Protein AF-A0A0K9Q1Q6-F1 (afdb_monomer)

Secondary structure (DSSP, 8-state):
-EEEEE-TT--EEEEE---TTTTGGGS-GGGGGGHHHHHHHHHHHHHT-HHHHHHHHHH-SEEEEEESSGGGHHHHHHSSEEEEE--SSTTTSHHHHHH-SEEESSTTHHHIIIIIIIHHHHHHHHHHHHHHHT-

Structure (mmCIF, N/CA/C/O backbone):
data_AF-A0A0K9Q1Q6-F1
#
_entry.id   AF-A0A0K9Q1Q6-F1
#
loop_
_atom_site.group_PDB
_atom_site.id
_atom_site.type_symbol
_atom_site.label_atom_id
_atom_site.label_alt_id
_atom_site.label_comp_id
_atom_site.label_asym_id
_atom_site.label_entity_id
_atom_site.label_seq_id
_atom_site.pdbx_PDB_ins_code
_atom_site.Cartn_x
_atom_site.Cartn_y
_atom_site.Cartn_z
_atom_site.occupancy
_atom_site.B_iso_or_equiv
_atom_site.auth_seq_id
_atom_site.auth_comp_id
_atom_site.auth_asym_id
_atom_site.auth_atom_id
_atom_site.pdbx_PDB_model_num
ATOM 1 N N . MET A 1 1 ? 1.635 -0.898 -9.515 1.00 64.88 1 MET A N 1
ATOM 2 C CA . MET A 1 1 ? 1.879 -0.556 -8.103 1.00 64.88 1 MET A CA 1
ATOM 3 C C . MET A 1 1 ? 0.920 0.550 -7.694 1.00 64.88 1 MET A C 1
ATOM 5 O O . MET A 1 1 ? 0.742 1.491 -8.460 1.00 64.88 1 MET A O 1
ATOM 9 N N . SER A 1 2 ? 0.262 0.451 -6.541 1.00 70.94 2 SER A N 1
ATOM 10 C CA . SER A 1 2 ? -0.749 1.444 -6.154 1.00 70.94 2 SER A CA 1
ATOM 11 C C . SER A 1 2 ? -0.692 1.791 -4.670 1.00 70.94 2 SER A C 1
ATOM 13 O O . SER A 1 2 ? -0.419 0.924 -3.843 1.00 70.94 2 SER A O 1
ATOM 15 N N . VAL A 1 3 ? -0.987 3.051 -4.349 1.00 73.25 3 VAL A N 1
ATOM 16 C CA . VAL A 1 3 ? -1.140 3.581 -2.993 1.00 73.25 3 VAL A CA 1
ATOM 17 C C . VAL A 1 3 ? -2.603 3.949 -2.772 1.00 73.25 3 VAL A C 1
ATOM 19 O O . VAL A 1 3 ? -3.186 4.694 -3.553 1.00 73.25 3 VAL A O 1
ATOM 22 N N . ILE A 1 4 ? -3.207 3.430 -1.712 1.00 80.12 4 ILE A N 1
ATOM 23 C CA . ILE A 1 4 ? -4.566 3.756 -1.290 1.00 80.12 4 ILE A CA 1
ATOM 24 C C . ILE A 1 4 ? -4.483 4.681 -0.082 1.00 80.12 4 ILE A C 1
ATOM 26 O O . ILE A 1 4 ? -3.772 4.398 0.875 1.00 80.12 4 ILE A O 1
ATOM 30 N N . ILE A 1 5 ? -5.231 5.774 -0.111 1.00 80.81 5 ILE A N 1
ATOM 31 C CA . ILE A 1 5 ? -5.332 6.741 0.977 1.00 80.81 5 ILE A CA 1
ATOM 32 C C . ILE A 1 5 ? -6.771 6.777 1.451 1.00 80.81 5 ILE A C 1
ATOM 34 O O . ILE A 1 5 ? -7.685 6.789 0.628 1.00 80.81 5 ILE A O 1
ATOM 38 N N . LYS A 1 6 ? -6.979 6.844 2.764 1.00 76.88 6 LYS A N 1
ATOM 39 C CA . LYS A 1 6 ? -8.289 7.168 3.330 1.00 76.88 6 LYS A CA 1
ATOM 40 C C . LYS A 1 6 ? -8.260 8.538 3.983 1.00 76.88 6 LYS A C 1
ATOM 42 O O . LYS A 1 6 ? -7.398 8.810 4.815 1.00 76.88 6 LYS A O 1
ATOM 47 N N . ASP A 1 7 ? -9.216 9.379 3.616 1.00 72.19 7 ASP A N 1
ATOM 48 C CA . ASP A 1 7 ? -9.335 10.723 4.143 1.00 72.19 7 ASP A CA 1
ATOM 49 C C . ASP A 1 7 ? -10.103 10.808 5.481 1.00 72.19 7 ASP A C 1
ATOM 51 O O . ASP A 1 7 ? -10.587 9.802 6.004 1.00 72.19 7 ASP A O 1
ATOM 55 N N . ASP A 1 8 ? -10.157 12.000 6.080 1.00 72.88 8 ASP A N 1
ATOM 56 C CA . ASP A 1 8 ? -10.797 12.261 7.381 1.00 72.88 8 ASP A CA 1
ATOM 57 C C . ASP A 1 8 ? -12.330 12.255 7.290 1.00 72.88 8 ASP A C 1
ATOM 59 O O . ASP A 1 8 ? -13.008 12.026 8.290 1.00 72.88 8 ASP A O 1
ATOM 63 N N . VAL A 1 9 ? -12.871 12.426 6.083 1.00 76.38 9 VAL A N 1
ATOM 64 C CA . VAL A 1 9 ? -14.295 12.293 5.751 1.00 76.38 9 VAL A CA 1
ATOM 65 C C . VAL A 1 9 ? -14.631 10.853 5.315 1.00 76.38 9 VAL A C 1
ATOM 67 O O . VAL A 1 9 ? -15.790 10.495 5.110 1.00 76.38 9 VAL A O 1
ATOM 70 N N . GLY A 1 10 ? -13.627 9.977 5.228 1.00 69.69 10 GLY A N 1
ATOM 71 C CA . GLY A 1 10 ? -13.749 8.573 4.858 1.00 69.69 10 GLY A CA 1
ATOM 72 C C . GLY A 1 10 ? -13.661 8.281 3.358 1.00 69.69 10 GLY A C 1
ATOM 73 O O . GLY A 1 10 ? -13.860 7.126 2.976 1.00 69.69 10 GLY A O 1
ATOM 74 N N . GLN A 1 11 ? -13.343 9.268 2.519 1.00 73.00 11 GLN A N 1
ATOM 75 C CA . GLN A 1 11 ? -13.105 9.086 1.091 1.00 73.00 11 GLN A CA 1
ATOM 76 C C . GLN A 1 11 ? -11.842 8.255 0.860 1.00 73.00 11 GLN A C 1
ATOM 78 O O . GLN A 1 11 ? -10.805 8.480 1.480 1.00 73.00 11 GLN A O 1
ATOM 83 N N . ILE A 1 12 ? -11.927 7.293 -0.057 1.00 75.88 12 ILE A N 1
ATOM 84 C CA . ILE A 1 12 ? -10.797 6.451 -0.447 1.00 75.88 12 ILE A CA 1
ATOM 85 C C . ILE A 1 12 ? -10.248 6.969 -1.779 1.00 75.88 12 ILE A C 1
ATOM 87 O O . ILE A 1 12 ? -10.982 7.027 -2.765 1.00 75.88 12 ILE A O 1
ATOM 91 N N . LEU A 1 13 ? -8.968 7.337 -1.811 1.00 75.25 13 LEU A N 1
ATOM 92 C CA . LEU A 1 13 ? -8.243 7.721 -3.019 1.00 75.25 13 LEU A CA 1
ATOM 93 C C . LEU A 1 13 ? -7.251 6.620 -3.390 1.00 75.25 13 LEU A C 1
ATOM 95 O O . LEU A 1 13 ? -6.503 6.146 -2.544 1.00 75.25 13 LEU A O 1
ATOM 99 N N . LEU A 1 14 ? -7.224 6.238 -4.664 1.00 73.31 14 LEU A N 1
ATOM 100 C CA . LEU A 1 14 ? -6.281 5.267 -5.213 1.00 73.31 14 LEU A CA 1
ATOM 101 C C . LEU A 1 14 ? -5.314 5.987 -6.157 1.00 73.31 14 LEU A C 1
ATOM 103 O O . LEU A 1 14 ? -5.703 6.437 -7.232 1.00 73.31 14 LEU A O 1
ATOM 107 N N . PHE A 1 15 ? -4.049 6.057 -5.768 1.00 71.75 15 PHE A N 1
ATOM 108 C CA . PHE A 1 15 ? -2.945 6.506 -6.602 1.00 71.75 15 PHE A CA 1
ATOM 109 C C . PHE A 1 15 ? -2.300 5.287 -7.248 1.00 71.75 15 PHE A C 1
ATOM 111 O O . PHE A 1 15 ? -1.577 4.536 -6.603 1.00 71.75 15 PHE A O 1
ATOM 118 N N . CYS A 1 16 ? -2.563 5.061 -8.530 1.00 64.56 16 CYS A N 1
ATOM 119 C CA . CYS A 1 16 ? -1.870 4.025 -9.287 1.00 64.56 16 CYS A CA 1
ATOM 120 C C . CYS A 1 16 ? -0.581 4.604 -9.874 1.00 64.56 16 CYS A C 1
ATOM 122 O O . CYS A 1 16 ? -0.637 5.480 -10.733 1.00 64.56 16 CYS A O 1
ATOM 124 N N . LYS A 1 17 ? 0.570 4.082 -9.448 1.00 70.31 17 LYS A N 1
ATOM 125 C CA . LYS A 1 17 ? 1.831 4.241 -10.169 1.00 70.31 17 LYS A CA 1
ATOM 126 C C . LYS A 1 17 ? 1.861 3.204 -11.293 1.00 70.31 17 LYS A C 1
ATOM 128 O O . LYS A 1 17 ? 1.839 1.989 -11.059 1.00 70.31 17 LYS A O 1
ATOM 133 N N . GLY A 1 18 ? 1.852 3.690 -12.527 1.00 60.97 18 GLY A N 1
ATOM 134 C CA . GLY A 1 18 ? 1.901 2.864 -13.723 1.00 60.97 18 GLY A CA 1
ATOM 135 C C . GLY A 1 18 ? 2.421 3.650 -14.921 1.00 60.97 18 GLY A C 1
ATOM 136 O O . GLY A 1 18 ? 2.219 4.856 -15.006 1.00 60.97 18 GLY A O 1
ATOM 137 N N . ALA A 1 19 ? 3.038 2.919 -15.853 1.00 56.97 19 ALA A N 1
ATOM 138 C CA . ALA A 1 19 ? 3.601 3.386 -17.124 1.00 56.97 19 ALA A CA 1
ATOM 139 C C . ALA A 1 19 ? 4.975 4.082 -17.093 1.00 56.97 19 ALA A C 1
ATOM 141 O O . ALA A 1 19 ? 5.397 4.544 -18.149 1.00 56.97 19 ALA A O 1
ATOM 142 N N . ASP A 1 20 ? 5.710 4.082 -15.976 1.00 67.25 20 ASP A N 1
ATOM 143 C CA . ASP A 1 20 ? 7.032 4.739 -15.893 1.00 67.25 20 ASP A CA 1
ATOM 144 C C . ASP A 1 20 ? 8.002 4.286 -16.992 1.00 67.25 20 ASP A C 1
ATOM 146 O O . ASP A 1 20 ? 8.744 5.094 -17.533 1.00 67.25 20 ASP A O 1
ATOM 150 N N . SER A 1 21 ? 7.955 3.005 -17.366 1.00 63.72 21 SER A N 1
ATOM 151 C CA . SER A 1 21 ? 8.755 2.437 -18.454 1.00 63.72 21 SER A CA 1
ATOM 152 C C . SER A 1 21 ? 8.051 2.468 -19.815 1.00 63.72 21 SER A C 1
ATOM 154 O O . SER A 1 21 ? 8.698 2.655 -20.839 1.00 63.72 21 SER A O 1
ATOM 156 N N . ILE A 1 22 ? 6.719 2.349 -19.853 1.00 68.19 22 ILE A N 1
ATOM 157 C CA . ILE A 1 22 ? 5.935 2.328 -21.107 1.00 68.19 22 ILE A CA 1
ATOM 158 C C . ILE A 1 22 ? 5.800 3.743 -21.711 1.00 68.19 22 ILE A C 1
ATOM 160 O O . ILE A 1 22 ? 5.473 3.905 -22.889 1.00 68.19 22 ILE A O 1
ATOM 164 N N . ILE A 1 23 ? 6.010 4.803 -20.924 1.00 72.88 23 ILE A N 1
ATOM 165 C CA . ILE A 1 23 ? 6.013 6.182 -21.431 1.00 72.88 23 ILE A CA 1
ATOM 166 C C . ILE A 1 23 ? 7.243 6.455 -22.303 1.00 72.88 23 ILE A C 1
ATOM 168 O O . ILE A 1 23 ? 7.156 7.262 -23.226 1.00 72.88 23 ILE A O 1
ATOM 172 N N . PHE A 1 24 ? 8.351 5.743 -22.073 1.00 72.19 24 PHE A N 1
ATOM 173 C CA . PHE A 1 24 ? 9.590 5.903 -22.832 1.00 72.19 24 PHE A CA 1
ATOM 174 C C . PHE A 1 24 ? 9.427 5.557 -24.310 1.00 72.19 24 PHE A C 1
ATOM 176 O O . PHE A 1 24 ? 9.923 6.288 -25.166 1.00 72.19 24 PHE A O 1
ATOM 183 N N . ASP A 1 25 ? 8.639 4.526 -24.611 1.00 72.75 25 ASP A N 1
ATOM 184 C CA . ASP A 1 25 ? 8.323 4.116 -25.983 1.00 72.75 25 ASP A CA 1
ATOM 185 C C . ASP A 1 25 ? 7.428 5.125 -26.721 1.00 72.75 25 ASP A C 1
ATOM 187 O O . ASP A 1 25 ? 7.243 5.032 -27.933 1.00 72.75 25 ASP A O 1
ATOM 191 N N . ARG A 1 26 ? 6.861 6.101 -26.001 1.00 74.94 26 ARG A N 1
ATOM 192 C CA . ARG A 1 26 ? 6.012 7.165 -26.554 1.00 74.94 26 ARG A CA 1
ATOM 193 C C . ARG A 1 26 ? 6.728 8.513 -26.664 1.00 74.94 26 ARG A C 1
ATOM 195 O O . ARG A 1 26 ? 6.115 9.480 -27.114 1.00 74.94 26 ARG A O 1
ATOM 202 N N . LEU A 1 27 ? 7.995 8.602 -26.254 1.00 75.38 27 LEU A N 1
ATOM 203 C CA . LEU A 1 27 ? 8.783 9.826 -26.382 1.00 75.38 27 LEU A CA 1
ATOM 204 C C . LEU A 1 27 ? 9.204 10.042 -27.842 1.00 75.38 27 LEU A C 1
ATOM 206 O O . LEU A 1 27 ? 9.600 9.105 -28.531 1.00 75.38 27 LEU A O 1
ATOM 210 N N . ALA A 1 28 ? 9.161 11.296 -28.302 1.00 77.00 28 ALA A N 1
ATOM 211 C CA . ALA A 1 28 ? 9.708 11.681 -29.604 1.00 77.00 28 ALA A CA 1
ATOM 212 C C . ALA A 1 28 ? 11.215 11.355 -29.688 1.00 77.00 28 ALA A C 1
ATOM 214 O O . ALA A 1 28 ? 11.906 11.359 -28.668 1.00 77.00 28 ALA A O 1
ATOM 215 N N . ASP A 1 29 ? 11.753 11.121 -30.889 1.00 73.62 29 ASP A N 1
ATOM 216 C CA . ASP A 1 29 ? 13.144 10.663 -31.089 1.00 73.62 29 ASP A CA 1
ATOM 217 C C . ASP A 1 29 ? 14.204 11.604 -30.488 1.00 73.62 29 ASP A C 1
ATOM 219 O O . ASP A 1 29 ? 15.228 11.180 -29.957 1.00 73.62 29 ASP A O 1
ATOM 223 N N . ASN A 1 30 ? 13.915 12.899 -30.493 1.00 71.56 30 ASN A N 1
ATOM 224 C CA . ASN A 1 30 ? 14.692 13.982 -29.898 1.00 71.56 30 ASN A CA 1
ATOM 225 C C . ASN A 1 30 ? 14.470 14.149 -28.376 1.00 71.56 30 ASN A C 1
ATOM 227 O O . ASN A 1 30 ? 15.220 14.872 -27.720 1.00 71.56 30 ASN A O 1
ATOM 231 N N . GLY A 1 31 ? 13.496 13.447 -27.790 1.00 63.81 31 GLY A N 1
ATOM 232 C CA . GLY A 1 31 ? 13.214 13.395 -26.351 1.00 63.81 31 GLY A CA 1
ATOM 233 C C . GLY A 1 31 ? 14.100 12.421 -25.563 1.00 63.81 31 GLY A C 1
ATOM 234 O O . GLY A 1 31 ? 14.056 12.414 -24.335 1.00 63.81 31 GLY A O 1
ATOM 235 N N . LYS A 1 32 ? 14.945 11.627 -26.237 1.00 68.44 32 LYS A N 1
ATOM 236 C CA . LYS A 1 32 ? 15.772 10.587 -25.595 1.00 68.44 32 LYS A CA 1
ATOM 237 C C . LYS A 1 32 ? 17.048 11.099 -24.917 1.00 68.44 32 LYS A C 1
ATOM 239 O O . LYS A 1 32 ? 17.723 10.330 -24.244 1.00 68.44 32 LYS A O 1
ATOM 244 N N . LYS A 1 33 ? 17.364 12.395 -25.033 1.00 79.50 33 LYS A N 1
ATOM 245 C CA . LYS A 1 33 ? 18.578 13.008 -24.456 1.00 79.50 33 LYS A CA 1
ATOM 246 C C . LYS A 1 33 ? 18.725 12.784 -22.943 1.00 79.50 33 LYS A C 1
ATOM 248 O O . LYS A 1 33 ? 19.845 12.680 -22.461 1.00 79.50 33 LYS A O 1
ATOM 253 N N . TYR A 1 34 ? 17.614 12.729 -22.210 1.00 78.19 34 TYR A N 1
ATOM 254 C CA . TYR A 1 34 ? 17.597 12.573 -20.749 1.00 78.19 34 TYR A CA 1
ATOM 255 C C . TYR A 1 34 ? 17.094 11.198 -20.299 1.00 78.19 34 TYR A C 1
ATOM 257 O O . TYR A 1 34 ? 16.939 10.968 -19.106 1.00 78.19 34 TYR A O 1
ATOM 265 N N . LEU A 1 35 ? 16.839 10.287 -21.243 1.00 80.00 35 LEU A N 1
ATOM 266 C CA . LEU A 1 35 ? 16.143 9.030 -20.985 1.00 80.00 35 LEU A CA 1
ATOM 267 C C . LEU A 1 35 ? 16.833 8.190 -19.909 1.00 80.00 35 LEU A C 1
ATOM 269 O O . LEU A 1 35 ? 16.179 7.700 -18.996 1.00 80.00 35 LEU A O 1
ATOM 273 N N . GLU A 1 36 ? 18.151 8.049 -20.014 1.00 80.00 36 GLU A N 1
ATOM 274 C CA . GLU A 1 36 ? 18.954 7.225 -19.111 1.00 80.00 36 GLU A CA 1
ATOM 275 C C . GLU A 1 36 ? 18.947 7.787 -17.679 1.00 80.00 36 GLU A C 1
ATOM 277 O O . GLU A 1 36 ? 18.646 7.066 -16.728 1.00 80.00 36 GLU A O 1
ATOM 282 N N . GLU A 1 37 ? 19.155 9.099 -17.537 1.00 82.56 37 GLU A N 1
ATOM 283 C CA . GLU A 1 37 ? 19.119 9.794 -16.245 1.00 82.56 37 GLU A CA 1
ATOM 284 C C . GLU A 1 37 ? 17.718 9.740 -15.614 1.00 82.56 37 GLU A C 1
ATOM 286 O O . GLU A 1 37 ? 17.568 9.394 -14.444 1.00 82.56 37 GLU A O 1
ATOM 291 N N . THR A 1 38 ? 16.667 10.013 -16.396 1.00 80.06 38 THR A N 1
ATOM 292 C CA . THR A 1 38 ? 15.277 9.954 -15.919 1.00 80.06 38 THR A CA 1
ATOM 293 C C . THR A 1 38 ? 14.870 8.532 -15.534 1.00 80.06 38 THR A C 1
ATOM 295 O O . THR A 1 38 ? 14.165 8.351 -14.545 1.00 80.06 38 THR A O 1
ATOM 298 N N . THR A 1 39 ? 15.344 7.512 -16.255 1.00 79.69 39 THR A N 1
ATOM 299 C CA . THR A 1 39 ? 15.102 6.102 -15.905 1.00 79.69 39 THR A CA 1
ATOM 300 C C . THR A 1 39 ? 15.745 5.754 -14.570 1.00 79.69 39 THR A C 1
ATOM 302 O O . THR A 1 39 ? 15.104 5.147 -13.714 1.00 79.69 39 THR A O 1
ATOM 305 N N . LYS A 1 40 ? 16.996 6.177 -14.364 1.00 81.00 40 LYS A N 1
ATOM 306 C CA . LYS A 1 40 ? 17.707 5.958 -13.104 1.00 81.00 40 LYS A CA 1
ATOM 307 C C . LYS A 1 40 ? 16.972 6.606 -11.931 1.00 81.00 40 LYS A C 1
ATOM 309 O O . LYS A 1 40 ? 16.737 5.938 -10.929 1.00 81.00 40 LYS A O 1
ATOM 314 N N . GLN A 1 41 ? 16.545 7.858 -12.088 1.00 79.44 41 GLN A N 1
ATOM 315 C CA . GLN A 1 41 ? 15.752 8.557 -11.078 1.00 79.44 41 GLN A CA 1
ATOM 316 C C . GLN A 1 41 ? 14.429 7.827 -10.811 1.00 79.44 41 GLN A C 1
ATOM 318 O O . GLN A 1 41 ? 14.127 7.519 -9.666 1.00 79.44 41 GLN A O 1
ATOM 323 N N . LEU A 1 42 ? 13.650 7.479 -11.839 1.00 74.75 42 LEU A N 1
ATOM 324 C CA . LEU A 1 42 ? 12.365 6.789 -11.659 1.00 74.75 42 LEU A CA 1
ATOM 325 C C . LEU A 1 42 ? 12.497 5.447 -10.922 1.00 74.75 42 LEU A C 1
ATOM 327 O O . LEU A 1 42 ? 11.634 5.121 -10.099 1.00 74.75 42 LEU A O 1
ATOM 331 N N . ASN A 1 43 ? 13.580 4.707 -11.177 1.00 74.88 43 ASN A N 1
ATOM 332 C CA . ASN A 1 43 ? 13.902 3.478 -10.454 1.00 74.88 43 ASN A CA 1
ATOM 333 C C . ASN A 1 43 ? 14.246 3.765 -8.988 1.00 74.88 43 ASN A C 1
ATOM 335 O O . ASN A 1 43 ? 13.644 3.167 -8.100 1.00 74.88 43 ASN A O 1
ATOM 339 N N . 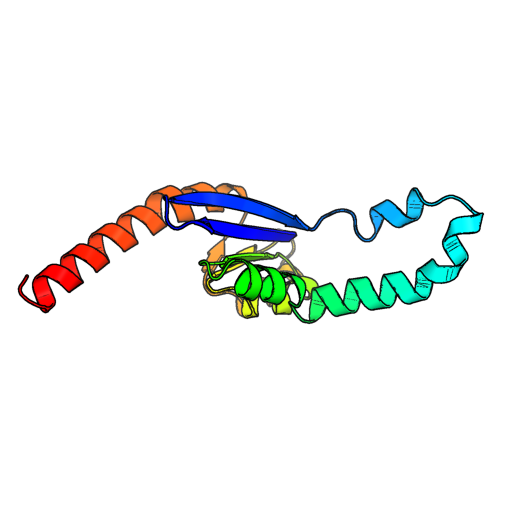GLU A 1 44 ? 15.118 4.740 -8.721 1.00 76.62 44 GLU A N 1
ATOM 340 C CA . GLU A 1 44 ? 15.493 5.142 -7.360 1.00 76.62 44 GLU A CA 1
ATOM 341 C C . GLU A 1 44 ? 14.276 5.620 -6.546 1.00 76.62 44 GLU A C 1
ATOM 343 O O . GLU A 1 44 ? 14.087 5.223 -5.395 1.00 76.62 44 GLU A O 1
ATOM 348 N N . PHE A 1 45 ? 13.376 6.392 -7.164 1.00 74.38 45 PHE A N 1
ATOM 349 C CA . PHE A 1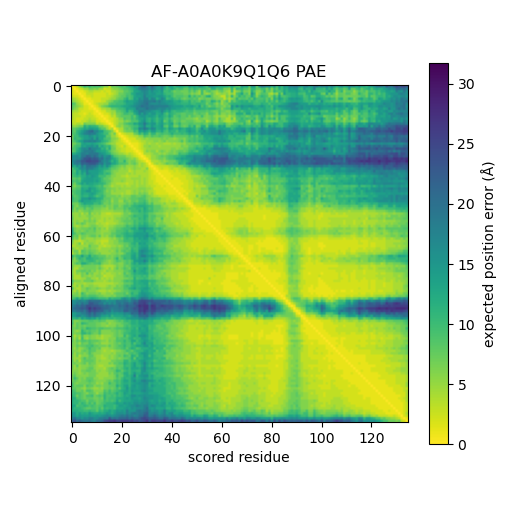 45 ? 12.106 6.821 -6.566 1.00 74.38 45 PHE A CA 1
ATOM 350 C C . PHE A 1 45 ? 11.152 5.650 -6.266 1.00 74.38 45 PHE A C 1
ATOM 352 O O . PHE A 1 45 ? 10.326 5.754 -5.357 1.00 74.38 45 PHE A O 1
ATOM 359 N N . GLY A 1 46 ? 11.208 4.567 -7.049 1.00 70.12 46 GLY A N 1
ATOM 360 C CA . GLY A 1 46 ? 10.424 3.352 -6.818 1.00 70.12 46 GLY A CA 1
ATOM 361 C C . GLY A 1 46 ? 10.981 2.499 -5.684 1.00 70.12 46 GLY A C 1
ATOM 362 O O . GLY A 1 46 ? 10.238 2.149 -4.771 1.00 70.12 46 GLY A O 1
ATOM 363 N N . GLU A 1 47 ? 12.286 2.232 -5.711 1.00 71.44 47 GLU A N 1
ATOM 364 C CA . GLU A 1 47 ? 12.964 1.365 -4.741 1.00 71.44 47 GLU A CA 1
ATOM 365 C C . GLU A 1 47 ? 12.997 1.959 -3.331 1.00 71.44 47 GLU A C 1
ATOM 367 O O . GLU A 1 47 ? 12.876 1.226 -2.354 1.00 71.44 47 GLU A O 1
ATOM 372 N N . THR A 1 48 ? 13.124 3.282 -3.202 1.00 81.00 48 THR A N 1
ATOM 373 C CA . THR A 1 48 ? 13.226 3.953 -1.892 1.00 81.00 48 THR A CA 1
ATOM 374 C C . THR A 1 48 ? 11.879 4.258 -1.238 1.00 81.00 48 THR A C 1
ATOM 376 O O . THR A 1 48 ? 11.845 4.789 -0.133 1.00 81.00 48 THR A O 1
ATOM 379 N N . GLY A 1 49 ? 10.755 3.978 -1.904 1.00 82.75 49 GLY A N 1
ATOM 380 C CA . GLY A 1 49 ? 9.434 4.312 -1.366 1.00 82.75 49 GLY A CA 1
ATOM 381 C C . GLY A 1 49 ? 9.103 5.809 -1.365 1.00 82.75 49 GLY A C 1
ATOM 382 O O . GLY A 1 49 ? 8.083 6.213 -0.805 1.00 82.75 49 GLY A O 1
ATOM 383 N N . LEU A 1 50 ? 9.918 6.647 -2.017 1.00 84.88 50 LEU A N 1
ATOM 384 C CA . LEU A 1 50 ? 9.842 8.107 -1.912 1.00 84.88 50 LEU A CA 1
ATOM 385 C C . LEU A 1 50 ? 8.479 8.675 -2.334 1.00 84.88 50 LEU A C 1
ATOM 387 O O . LEU A 1 50 ? 8.000 9.644 -1.752 1.0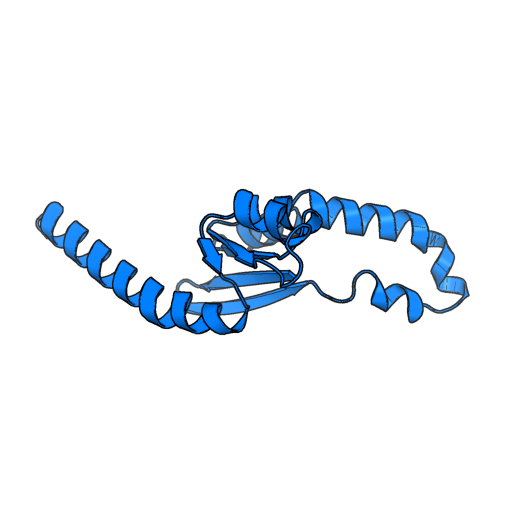0 84.88 50 LEU A O 1
ATOM 391 N N . VAL A 1 51 ? 7.818 8.046 -3.312 1.00 82.94 51 VAL A N 1
ATOM 392 C CA . VAL A 1 51 ? 6.452 8.411 -3.724 1.00 82.94 51 VAL A CA 1
ATOM 393 C C . VAL A 1 51 ? 5.463 8.217 -2.575 1.00 82.94 51 VAL A C 1
ATOM 395 O O . VAL A 1 51 ? 4.699 9.131 -2.270 1.00 82.94 51 VAL A O 1
ATOM 398 N N . THR A 1 52 ? 5.494 7.056 -1.914 1.00 87.75 52 THR A N 1
ATOM 399 C CA . THR A 1 52 ? 4.648 6.776 -0.747 1.00 87.75 52 THR A CA 1
ATOM 400 C C . THR A 1 52 ? 4.925 7.780 0.361 1.00 87.75 52 THR A C 1
ATOM 402 O O . THR A 1 52 ? 3.983 8.350 0.907 1.00 87.75 52 THR A O 1
ATOM 405 N N . ARG A 1 53 ? 6.203 8.070 0.631 1.00 88.62 53 ARG A N 1
ATOM 406 C CA . ARG A 1 53 ? 6.606 9.049 1.641 1.00 88.62 53 ARG A CA 1
ATOM 407 C C . ARG A 1 53 ? 6.053 10.441 1.358 1.00 88.62 53 ARG A C 1
ATOM 409 O O . ARG A 1 53 ? 5.430 11.039 2.228 1.00 88.62 53 ARG A O 1
ATOM 416 N N . LEU A 1 54 ? 6.226 10.946 0.138 1.00 88.12 54 LEU A N 1
ATOM 417 C CA . LEU A 1 54 ? 5.726 12.266 -0.259 1.00 88.12 54 LEU A CA 1
ATOM 418 C C . LEU A 1 54 ? 4.200 12.344 -0.170 1.00 88.12 54 LEU A C 1
ATOM 420 O O . LEU A 1 54 ? 3.651 13.345 0.288 1.00 88.12 54 LEU A O 1
ATOM 424 N N . VAL A 1 55 ? 3.506 11.281 -0.574 1.00 86.44 55 VAL A N 1
ATOM 425 C CA . VAL A 1 55 ? 2.050 11.180 -0.451 1.00 86.44 55 VAL A CA 1
ATOM 426 C C . VAL A 1 55 ? 1.628 11.177 1.020 1.00 86.44 55 VAL A C 1
ATOM 428 O O . VAL A 1 55 ? 0.702 11.894 1.403 1.00 86.44 55 VAL A O 1
ATOM 431 N N . LYS A 1 56 ? 2.320 10.416 1.864 1.00 86.94 56 LYS A N 1
ATOM 432 C CA . LYS A 1 56 ? 2.067 10.320 3.301 1.00 86.94 56 LYS A CA 1
ATOM 433 C C . LYS A 1 56 ? 2.302 11.651 4.010 1.00 86.94 56 LYS A C 1
ATOM 435 O O . LYS A 1 56 ? 1.415 12.135 4.708 1.00 86.94 56 LYS A O 1
ATOM 440 N N . GLU A 1 57 ? 3.451 12.283 3.787 1.00 88.62 57 GLU A N 1
ATOM 441 C CA . GLU A 1 57 ? 3.811 13.576 4.378 1.00 88.62 57 GLU A CA 1
ATOM 442 C C . GLU A 1 57 ? 2.918 14.714 3.857 1.00 88.62 57 GLU A C 1
ATOM 444 O O . GLU A 1 57 ? 2.491 15.573 4.632 1.00 88.62 57 GLU A O 1
ATOM 449 N N . GLY A 1 58 ? 2.592 14.702 2.560 1.00 87.44 58 GLY A N 1
ATOM 450 C CA . GLY A 1 58 ? 1.776 15.729 1.916 1.00 87.44 58 GLY A CA 1
ATOM 451 C C . GLY A 1 58 ? 0.298 15.658 2.291 1.00 87.44 58 GLY A C 1
ATOM 452 O O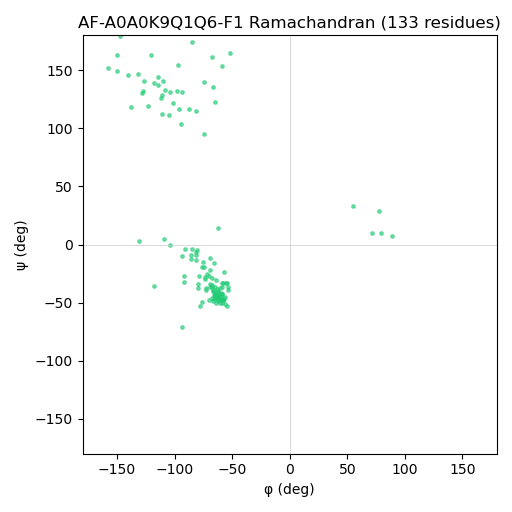 . GLY A 1 58 ? -0.344 16.693 2.465 1.00 87.44 58 GLY A O 1
ATOM 453 N N . THR A 1 59 ? -0.252 14.451 2.448 1.00 85.12 59 THR A N 1
ATOM 454 C CA . THR A 1 59 ? -1.667 14.269 2.810 1.00 85.12 59 THR A CA 1
ATOM 455 C C . THR A 1 59 ? -1.889 14.178 4.319 1.00 85.12 59 THR A C 1
ATOM 457 O O . THR A 1 59 ? -2.960 14.557 4.792 1.00 85.12 59 THR A O 1
ATOM 460 N N . LYS A 1 60 ? -0.888 13.716 5.084 1.00 86.00 60 LYS A N 1
ATOM 461 C CA . LYS A 1 60 ? -0.970 13.390 6.521 1.00 86.00 60 LYS A CA 1
ATOM 462 C C . LYS A 1 60 ? -2.081 12.391 6.850 1.00 86.00 60 LYS A C 1
ATOM 464 O O . LYS A 1 60 ? -2.720 12.482 7.899 1.00 86.00 60 LYS A O 1
ATOM 469 N N . LYS A 1 61 ? -2.348 11.468 5.929 1.00 85.50 61 LYS A N 1
ATOM 470 C CA . LYS A 1 61 ? -3.452 10.507 6.023 1.00 85.50 61 LYS A CA 1
ATOM 471 C C . LYS A 1 61 ? -2.927 9.086 6.002 1.00 85.50 61 LYS A C 1
ATOM 473 O O . LYS A 1 61 ? -1.791 8.857 5.604 1.00 85.50 61 LYS A O 1
ATOM 478 N N . THR A 1 62 ? -3.766 8.141 6.420 1.00 87.44 62 THR A N 1
ATOM 479 C CA . THR A 1 62 ? -3.398 6.726 6.399 1.00 87.44 62 THR A CA 1
ATOM 480 C C . THR A 1 62 ? -3.197 6.271 4.962 1.00 87.44 62 THR A C 1
ATOM 482 O O . THR A 1 62 ? -4.105 6.376 4.133 1.00 87.44 62 THR A O 1
ATOM 485 N N . THR A 1 63 ? -2.006 5.753 4.702 1.00 90.69 63 THR A N 1
ATOM 486 C CA . THR A 1 63 ? -1.548 5.254 3.412 1.00 90.69 63 THR A CA 1
ATOM 487 C C . THR A 1 63 ? -1.417 3.740 3.439 1.00 90.69 63 THR A C 1
ATOM 489 O O . THR A 1 63 ? -0.963 3.151 4.415 1.00 90.69 63 THR A O 1
ATOM 492 N N . LEU A 1 64 ? -1.803 3.100 2.346 1.00 91.75 64 LEU A N 1
ATOM 493 C CA . LEU A 1 64 ? -1.654 1.671 2.136 1.00 91.75 64 LEU A CA 1
ATOM 494 C C . LEU A 1 64 ? -0.961 1.444 0.800 1.00 91.75 64 LEU A C 1
ATOM 496 O O . LEU A 1 64 ? -1.403 2.000 -0.200 1.00 91.75 64 LEU A O 1
ATOM 500 N N . ALA A 1 65 ? 0.086 0.627 0.756 1.00 91.38 65 ALA A N 1
A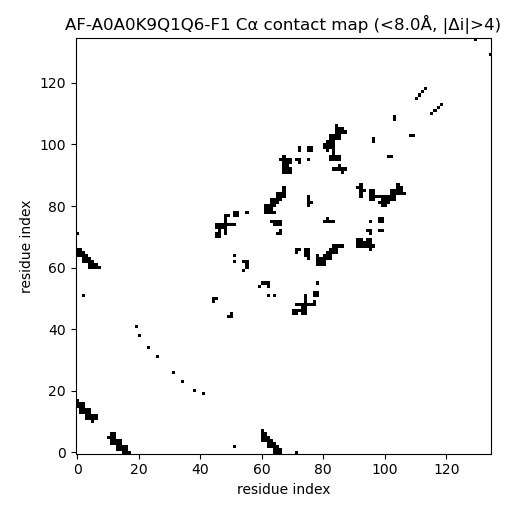TOM 501 C CA . ALA A 1 65 ? 0.792 0.290 -0.480 1.00 91.38 65 ALA A CA 1
ATOM 502 C C . ALA A 1 65 ? 0.635 -1.190 -0.828 1.00 91.38 65 ALA A C 1
ATOM 504 O O . ALA A 1 65 ? 0.591 -2.048 0.052 1.00 91.38 65 ALA A O 1
ATOM 505 N N . ILE A 1 66 ? 0.542 -1.478 -2.128 1.00 89.50 66 ILE A N 1
ATOM 506 C CA . ILE A 1 66 ? 0.380 -2.836 -2.656 1.00 89.50 66 ILE A CA 1
ATOM 507 C C . ILE A 1 66 ? 1.447 -3.114 -3.707 1.00 89.50 66 ILE A C 1
ATOM 509 O O . ILE A 1 66 ? 1.606 -2.315 -4.638 1.00 89.50 66 ILE A O 1
ATOM 513 N N . GLY A 1 67 ? 2.103 -4.267 -3.586 1.00 88.06 67 GLY A N 1
ATOM 514 C CA . GLY A 1 67 ? 3.148 -4.710 -4.504 1.00 88.06 67 GLY A CA 1
ATOM 515 C C . GLY A 1 67 ? 3.246 -6.223 -4.635 1.00 88.06 67 GLY A C 1
ATOM 516 O O . GLY A 1 67 ? 2.709 -6.966 -3.814 1.00 88.06 67 GLY A O 1
ATOM 517 N N . ASP A 1 68 ? 3.918 -6.675 -5.684 1.00 86.12 68 ASP A N 1
ATOM 518 C CA . ASP A 1 68 ? 4.059 -8.081 -6.064 1.00 86.12 68 ASP A CA 1
ATOM 519 C C . ASP A 1 68 ? 5.512 -8.484 -6.356 1.00 86.12 68 ASP A C 1
ATOM 521 O O . ASP A 1 68 ? 5.758 -9.638 -6.695 1.00 86.12 68 ASP A O 1
ATOM 525 N N . GLY A 1 69 ? 6.483 -7.580 -6.193 1.00 84.56 69 GLY A N 1
ATOM 526 C CA . GLY A 1 69 ? 7.899 -7.875 -6.396 1.00 84.56 69 GLY A CA 1
ATOM 527 C C . GLY A 1 69 ? 8.858 -7.096 -5.494 1.00 84.56 69 GLY A C 1
ATOM 528 O O . GLY A 1 69 ? 8.465 -6.260 -4.681 1.00 84.56 69 GLY A O 1
ATOM 529 N N . ALA A 1 70 ? 10.159 -7.368 -5.651 1.00 81.19 70 ALA A N 1
ATOM 530 C CA . ALA A 1 70 ? 11.239 -6.687 -4.920 1.00 81.19 70 ALA A CA 1
ATOM 531 C C . ALA A 1 70 ? 11.180 -5.158 -5.042 1.00 81.19 70 ALA A C 1
ATOM 533 O O . ALA A 1 70 ? 11.410 -4.446 -4.069 1.00 81.19 70 ALA A O 1
ATOM 534 N N . ASN A 1 71 ? 10.837 -4.667 -6.234 1.00 79.19 71 ASN A N 1
ATOM 535 C CA . ASN A 1 71 ? 10.795 -3.239 -6.543 1.00 79.19 71 ASN A CA 1
ATOM 536 C C . ASN A 1 71 ? 9.707 -2.497 -5.757 1.00 79.19 71 ASN A C 1
ATOM 538 O O . ASN A 1 71 ? 9.734 -1.271 -5.685 1.00 79.19 71 ASN A O 1
ATOM 542 N N . ASP A 1 72 ? 8.754 -3.226 -5.168 1.00 85.25 72 ASP A N 1
ATOM 543 C CA . ASP A 1 72 ? 7.702 -2.644 -4.348 1.00 85.25 72 ASP A CA 1
ATOM 544 C C . ASP A 1 72 ? 8.024 -2.614 -2.854 1.00 85.25 72 ASP A C 1
ATOM 546 O O . ASP A 1 72 ? 7.310 -1.948 -2.105 1.00 85.25 72 ASP A O 1
ATOM 550 N N . VAL A 1 73 ? 9.093 -3.284 -2.408 1.00 87.94 73 VAL A N 1
ATOM 551 C CA . VAL A 1 73 ? 9.427 -3.424 -0.982 1.00 87.94 73 VAL A CA 1
ATOM 552 C C . VAL A 1 73 ? 9.554 -2.065 -0.298 1.00 87.94 73 VAL A C 1
ATOM 554 O O . VAL A 1 73 ? 8.958 -1.870 0.759 1.00 87.94 73 VAL A O 1
ATOM 557 N N . GLY A 1 74 ? 10.246 -1.100 -0.913 1.00 89.12 74 GLY A N 1
ATOM 558 C CA . GLY A 1 74 ? 10.378 0.241 -0.340 1.00 89.12 74 GLY A CA 1
ATOM 559 C C . GLY A 1 74 ? 9.040 0.963 -0.201 1.00 89.12 74 GLY A C 1
ATOM 560 O O . GLY A 1 74 ? 8.762 1.566 0.830 1.00 89.12 74 GLY A O 1
ATOM 561 N N . MET A 1 75 ? 8.156 0.855 -1.199 1.00 89.38 75 MET A N 1
ATOM 562 C CA . MET A 1 75 ? 6.823 1.460 -1.117 1.00 89.38 75 MET A CA 1
ATOM 563 C C . MET A 1 75 ? 5.915 0.770 -0.099 1.00 89.38 75 MET A C 1
ATOM 565 O O . MET A 1 75 ? 5.142 1.463 0.561 1.00 89.38 75 MET A O 1
ATOM 569 N N . ILE A 1 76 ? 6.017 -0.556 0.035 1.00 91.31 76 ILE A N 1
ATOM 570 C CA . ILE A 1 76 ? 5.301 -1.360 1.034 1.00 91.31 76 ILE A CA 1
ATOM 571 C C . ILE A 1 76 ? 5.734 -0.965 2.449 1.00 91.31 76 ILE A C 1
ATOM 573 O O . ILE A 1 76 ? 4.873 -0.753 3.295 1.00 91.31 76 ILE A O 1
ATOM 577 N N . GLN A 1 77 ? 7.040 -0.824 2.691 1.00 92.81 77 GLN A N 1
ATOM 578 C CA . GLN A 1 77 ? 7.588 -0.501 4.012 1.00 92.81 77 GLN A CA 1
ATOM 579 C C . GLN A 1 77 ? 7.358 0.955 4.438 1.00 92.81 77 GLN A C 1
ATOM 581 O O . GLN A 1 77 ? 7.286 1.239 5.630 1.00 92.81 77 GLN A O 1
ATOM 586 N N . GLU A 1 78 ? 7.246 1.879 3.485 1.00 92.62 78 GLU A N 1
ATOM 587 C CA . GLU A 1 78 ? 7.019 3.299 3.778 1.00 92.62 78 GLU A CA 1
ATOM 588 C C . GLU A 1 78 ? 5.545 3.613 4.123 1.00 92.62 78 GLU A C 1
ATOM 590 O O . GLU A 1 78 ? 5.236 4.573 4.846 1.00 92.62 78 GLU A O 1
ATOM 595 N N . ALA A 1 79 ? 4.607 2.810 3.610 1.00 91.56 79 ALA A N 1
ATOM 596 C CA . ALA A 1 79 ? 3.180 2.975 3.874 1.00 91.56 79 ALA A CA 1
ATOM 597 C C . ALA A 1 79 ? 2.827 2.681 5.341 1.00 91.56 79 ALA A C 1
ATOM 599 O O . ALA A 1 79 ? 3.566 2.021 6.061 1.00 91.56 79 ALA A O 1
ATOM 600 N N . ASP A 1 80 ? 1.667 3.158 5.800 1.00 92.94 80 ASP A N 1
ATOM 601 C CA . ASP A 1 80 ? 1.147 2.768 7.122 1.00 92.94 80 ASP A CA 1
ATOM 602 C C . ASP A 1 80 ? 0.644 1.321 7.143 1.00 92.94 80 ASP A C 1
ATOM 604 O O . ASP A 1 80 ? 0.561 0.713 8.207 1.00 92.94 80 ASP A O 1
ATOM 608 N N . ILE A 1 81 ? 0.250 0.804 5.975 1.00 93.44 81 ILE A N 1
ATOM 609 C CA . ILE A 1 81 ? -0.205 -0.571 5.779 1.00 93.44 81 ILE A CA 1
ATOM 610 C C . ILE A 1 81 ? 0.406 -1.115 4.483 1.00 93.44 81 ILE A C 1
ATOM 612 O O . ILE A 1 81 ? 0.112 -0.624 3.391 1.00 93.44 81 ILE A O 1
ATOM 616 N N . GLY A 1 82 ? 1.212 -2.162 4.584 1.00 93.44 82 GLY A N 1
ATOM 617 C CA . GLY A 1 82 ? 1.806 -2.857 3.447 1.00 93.44 82 GLY A CA 1
ATOM 618 C C . GLY A 1 82 ? 1.026 -4.113 3.052 1.00 93.44 82 GLY A C 1
ATOM 619 O O . GLY A 1 82 ? 0.722 -4.951 3.902 1.00 93.44 82 GLY A O 1
ATOM 620 N N . ILE A 1 83 ? 0.736 -4.289 1.758 1.00 92.94 83 ILE A N 1
ATOM 621 C CA . ILE A 1 83 ? 0.109 -5.507 1.220 1.00 92.94 83 ILE A CA 1
ATOM 622 C C . ILE A 1 83 ? 0.970 -6.136 0.126 1.00 92.94 83 ILE A C 1
ATOM 624 O O . ILE A 1 83 ? 1.175 -5.554 -0.938 1.00 92.94 83 ILE A O 1
ATOM 628 N N . GLY A 1 84 ? 1.404 -7.369 0.362 1.00 92.50 84 GLY A N 1
ATOM 629 C CA . GLY A 1 84 ? 2.113 -8.184 -0.613 1.00 92.50 84 GLY A CA 1
ATOM 630 C C . GLY A 1 84 ? 1.154 -9.082 -1.387 1.00 92.50 84 GLY A C 1
ATOM 631 O O . GLY A 1 84 ? 0.329 -9.792 -0.803 1.00 92.50 84 GLY A O 1
ATOM 632 N N . ILE A 1 85 ? 1.268 -9.088 -2.712 1.00 89.44 85 ILE A N 1
ATOM 633 C CA . ILE A 1 85 ? 0.569 -10.038 -3.572 1.00 89.44 85 ILE A CA 1
ATOM 634 C C . ILE A 1 85 ? 1.510 -11.197 -3.873 1.00 89.44 85 ILE A C 1
ATOM 636 O O . ILE A 1 85 ? 2.545 -11.025 -4.515 1.00 89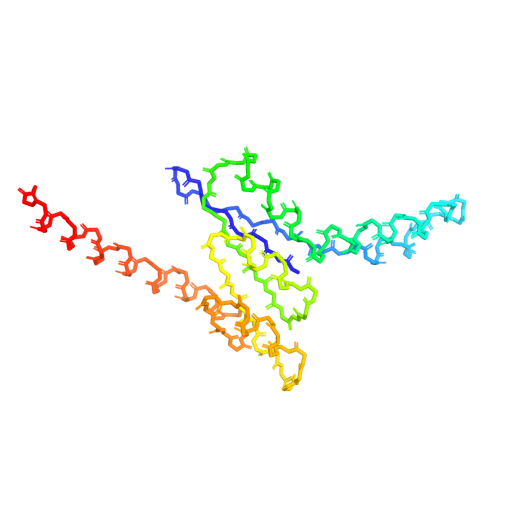.44 85 ILE A O 1
ATOM 640 N N . SER A 1 86 ? 1.138 -12.399 -3.433 1.00 81.50 86 SER A N 1
ATOM 641 C CA . SER A 1 86 ? 1.885 -13.601 -3.791 1.00 81.50 86 SER A CA 1
ATOM 642 C C . SER A 1 86 ? 1.562 -13.934 -5.251 1.00 81.50 86 SER A C 1
ATOM 644 O O . SER A 1 86 ? 0.520 -14.523 -5.540 1.00 81.50 86 SER A O 1
ATOM 646 N N . GLY A 1 87 ? 2.407 -13.490 -6.183 1.00 69.06 87 GLY A N 1
ATOM 647 C CA . GLY A 1 87 ? 2.271 -13.811 -7.605 1.00 69.06 87 GLY A CA 1
ATOM 648 C C . GLY A 1 87 ? 2.141 -15.319 -7.872 1.00 69.06 87 GLY A C 1
ATOM 649 O O . GLY A 1 87 ? 2.417 -16.156 -7.013 1.00 69.06 87 GLY A O 1
ATOM 650 N N . VAL A 1 88 ? 1.707 -15.671 -9.085 1.00 57.94 88 VAL A N 1
ATOM 651 C CA . VAL A 1 88 ? 1.450 -17.069 -9.490 1.00 57.94 88 VAL A CA 1
ATOM 652 C C . VAL A 1 88 ? 2.751 -17.884 -9.619 1.00 57.94 88 VAL A C 1
ATOM 654 O O . VAL A 1 88 ? 2.727 -19.102 -9.467 1.00 57.94 88 VAL A O 1
ATOM 657 N N . ASP A 1 89 ? 3.888 -17.206 -9.807 1.00 54.31 89 ASP A N 1
ATOM 658 C CA . ASP A 1 89 ? 5.216 -17.810 -9.918 1.00 54.31 89 ASP A CA 1
ATOM 659 C C . ASP A 1 89 ? 6.016 -17.585 -8.626 1.00 54.31 89 ASP A C 1
ATOM 661 O O . ASP A 1 89 ? 6.397 -16.462 -8.286 1.00 54.31 89 ASP A O 1
ATOM 665 N N . GLY A 1 90 ? 6.256 -18.678 -7.894 1.00 54.41 90 GLY A N 1
ATOM 666 C CA . GLY A 1 90 ? 6.671 -18.725 -6.483 1.00 54.41 90 GLY A CA 1
ATOM 667 C C . GLY A 1 90 ? 8.019 -18.104 -6.082 1.00 54.41 90 GLY A C 1
ATOM 668 O O . GLY A 1 90 ? 8.477 -18.368 -4.973 1.00 54.41 90 GLY A O 1
ATOM 669 N N . SER A 1 91 ? 8.656 -17.289 -6.925 1.00 56.06 91 SER A N 1
ATOM 670 C CA . SER A 1 91 ? 9.921 -16.601 -6.625 1.00 56.06 91 SER A CA 1
ATOM 671 C C . SER A 1 91 ? 9.831 -15.070 -6.633 1.00 56.06 91 SER A C 1
ATOM 673 O O . SER A 1 91 ? 10.462 -14.440 -5.789 1.00 56.06 91 SER A O 1
ATOM 675 N N . HIS A 1 92 ? 9.033 -14.455 -7.513 1.00 59.38 92 HIS A N 1
ATOM 676 C CA . HIS A 1 92 ? 9.001 -12.989 -7.655 1.00 59.38 92 HIS A CA 1
ATOM 677 C C . HIS A 1 92 ? 8.163 -12.308 -6.558 1.00 59.38 92 HIS A C 1
ATOM 679 O O . HIS A 1 92 ? 8.577 -11.291 -6.010 1.00 59.38 92 HIS A O 1
ATOM 685 N N . GLY A 1 93 ? 7.049 -12.929 -6.148 1.00 64.75 93 GLY A N 1
ATOM 686 C CA . GLY A 1 93 ? 6.148 -12.397 -5.113 1.00 64.75 93 GLY A CA 1
ATOM 687 C C . GLY A 1 93 ? 6.639 -12.517 -3.675 1.00 64.75 93 GLY A C 1
ATOM 688 O O . GLY A 1 93 ? 6.089 -11.871 -2.783 1.00 64.75 93 GLY A O 1
ATOM 689 N N . MET A 1 94 ? 7.660 -13.340 -3.418 1.00 80.94 94 MET A N 1
ATOM 690 C CA . MET A 1 94 ? 8.049 -13.675 -2.046 1.00 80.94 94 MET A CA 1
ATOM 691 C C . MET A 1 94 ? 8.615 -12.463 -1.299 1.00 80.94 94 MET A C 1
ATOM 693 O O . MET A 1 94 ? 8.332 -12.282 -0.122 1.00 80.94 94 MET A O 1
ATOM 697 N N . GLN A 1 95 ? 9.366 -11.600 -1.983 1.00 85.44 95 GLN A N 1
ATOM 698 C CA . GLN A 1 95 ? 9.997 -10.432 -1.360 1.00 85.44 95 GLN A CA 1
ATOM 699 C C . GLN A 1 95 ? 8.959 -9.403 -0.897 1.00 85.44 95 GLN A C 1
ATOM 701 O O . GLN A 1 95 ? 9.012 -8.962 0.248 1.00 85.44 95 GLN A O 1
ATOM 706 N N . ALA A 1 96 ? 7.975 -9.085 -1.745 1.00 87.44 96 ALA A N 1
ATOM 707 C CA . ALA A 1 96 ? 6.872 -8.195 -1.385 1.00 87.44 96 ALA A CA 1
ATOM 708 C C . ALA A 1 96 ? 6.029 -8.773 -0.239 1.00 87.44 96 ALA A C 1
ATOM 710 O O . ALA A 1 96 ? 5.708 -8.063 0.709 1.00 87.44 96 ALA A O 1
ATOM 711 N N . VAL A 1 97 ? 5.722 -10.075 -0.287 1.00 90.31 97 VAL A N 1
ATOM 712 C CA . VAL A 1 97 ? 4.973 -10.774 0.771 1.00 90.31 97 VAL A CA 1
ATOM 713 C C . VAL A 1 97 ? 5.715 -10.735 2.106 1.00 90.31 97 VAL A C 1
ATOM 715 O O . VAL A 1 97 ? 5.109 -10.415 3.125 1.00 90.31 97 VAL A O 1
ATOM 718 N N . MET A 1 98 ? 7.018 -11.014 2.109 1.00 90.81 98 MET A N 1
ATOM 719 C CA . MET A 1 98 ? 7.834 -10.996 3.327 1.00 90.81 98 MET A CA 1
ATOM 720 C C . MET A 1 98 ? 8.014 -9.592 3.913 1.00 90.81 98 MET A C 1
ATOM 722 O O . MET A 1 98 ? 8.193 -9.464 5.120 1.00 90.81 98 MET A O 1
ATOM 726 N N . ALA A 1 99 ? 7.980 -8.555 3.076 1.00 90.75 99 ALA A N 1
ATOM 727 C CA . ALA A 1 99 ? 8.082 -7.165 3.510 1.00 90.75 99 ALA A CA 1
ATOM 728 C C . ALA A 1 99 ? 6.738 -6.542 3.934 1.00 90.75 99 ALA A C 1
ATOM 730 O O . ALA A 1 99 ? 6.736 -5.424 4.442 1.00 90.75 99 ALA A O 1
ATOM 731 N N . SER A 1 100 ? 5.613 -7.224 3.698 1.00 93.75 100 SER A N 1
ATOM 732 C CA . SER A 1 100 ? 4.259 -6.694 3.908 1.00 93.75 100 SER A CA 1
ATOM 733 C C . SER A 1 100 ? 3.627 -7.093 5.244 1.00 93.75 100 SER A C 1
ATOM 735 O O . SER A 1 100 ? 3.917 -8.163 5.774 1.00 93.75 100 SER A O 1
ATOM 737 N N . ASP A 1 101 ? 2.692 -6.276 5.743 1.00 95.44 101 ASP A N 1
ATOM 738 C CA . ASP A 1 101 ? 1.884 -6.593 6.932 1.00 95.44 101 ASP A CA 1
ATOM 739 C C . ASP A 1 101 ? 0.838 -7.677 6.641 1.00 95.44 101 ASP A C 1
ATOM 741 O O . ASP A 1 101 ? 0.562 -8.550 7.466 1.00 95.44 101 ASP A O 1
ATOM 745 N N . PHE A 1 102 ? 0.236 -7.613 5.450 1.00 94.69 102 PHE A N 1
ATOM 746 C CA . PHE A 1 102 ? -0.762 -8.567 4.981 1.00 94.69 102 PHE A CA 1
ATOM 747 C C . PHE A 1 102 ? -0.366 -9.137 3.629 1.00 94.69 102 PHE A C 1
ATOM 749 O O . PHE A 1 102 ? 0.050 -8.413 2.730 1.00 94.69 102 PHE A O 1
ATOM 756 N N . SER A 1 103 ? -0.609 -10.431 3.443 1.00 92.88 103 SER A N 1
ATOM 757 C CA . SER A 1 103 ? -0.423 -11.090 2.156 1.00 92.88 103 SER A CA 1
ATOM 758 C C . SER A 1 103 ? -1.744 -11.586 1.583 1.00 92.88 103 SER A C 1
ATOM 760 O O . SER A 1 103 ? -2.597 -12.130 2.289 1.00 92.88 103 SER A O 1
ATOM 762 N N . ILE A 1 104 ? -1.927 -11.386 0.279 1.00 91.69 104 ILE A N 1
ATOM 763 C CA . ILE A 1 104 ? -3.069 -11.901 -0.480 1.00 91.69 104 ILE A CA 1
ATOM 764 C C . ILE A 1 104 ? -2.574 -12.584 -1.752 1.00 91.69 104 ILE A C 1
ATOM 766 O O . ILE A 1 104 ? -1.595 -12.166 -2.355 1.00 91.69 104 ILE A O 1
ATOM 770 N N . ALA A 1 105 ? -3.261 -13.631 -2.204 1.00 88.56 105 ALA A N 1
ATOM 771 C CA . 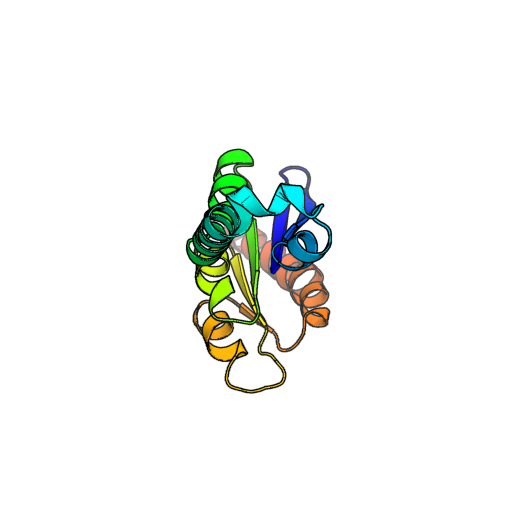ALA A 1 105 ? -2.829 -14.344 -3.409 1.00 88.56 105 ALA A CA 1
ATOM 772 C C . ALA A 1 105 ? -3.108 -13.563 -4.706 1.00 88.56 105 ALA A C 1
ATOM 774 O O . ALA A 1 105 ? -2.437 -13.749 -5.712 1.00 88.56 105 ALA A O 1
ATOM 775 N N . GLN A 1 106 ? -4.150 -12.727 -4.727 1.00 86.69 106 GLN A N 1
ATOM 776 C CA . GLN A 1 106 ? -4.588 -12.012 -5.927 1.00 86.69 106 GLN A CA 1
ATOM 777 C C . GLN A 1 106 ? -5.225 -10.679 -5.548 1.00 86.69 106 GLN A C 1
ATOM 779 O O . GLN A 1 106 ? -5.910 -10.586 -4.527 1.00 86.69 106 GLN A O 1
ATOM 784 N N . PHE A 1 107 ? -5.096 -9.683 -6.428 1.00 86.69 107 PHE A N 1
ATOM 785 C CA . PHE A 1 107 ? -5.639 -8.338 -6.212 1.00 86.69 107 PHE A CA 1
ATOM 786 C C . PHE A 1 107 ? -7.145 -8.335 -5.898 1.00 86.69 107 PHE A C 1
ATOM 788 O O . PHE A 1 107 ? -7.601 -7.549 -5.075 1.00 86.69 107 PHE A O 1
ATOM 795 N N . ARG A 1 108 ? -7.924 -9.273 -6.464 1.00 87.31 108 ARG A N 1
ATOM 796 C CA . ARG A 1 108 ? -9.376 -9.384 -6.215 1.00 87.31 108 ARG A CA 1
ATOM 797 C C . ARG A 1 108 ? -9.749 -9.556 -4.734 1.00 87.31 108 ARG A C 1
ATOM 799 O O . ARG A 1 108 ? -10.871 -9.259 -4.348 1.00 87.31 108 ARG A O 1
ATOM 806 N N . PHE A 1 109 ? -8.839 -10.064 -3.900 1.00 90.56 109 PHE A N 1
ATOM 807 C CA . PHE A 1 109 ? -9.108 -10.274 -2.475 1.00 90.56 109 PHE A CA 1
ATOM 808 C C . PHE A 1 109 ? -8.946 -9.008 -1.635 1.00 90.56 109 PHE A C 1
ATOM 810 O O . PHE A 1 109 ? -9.433 -8.967 -0.504 1.00 90.56 109 PHE A O 1
ATOM 817 N N . LEU A 1 110 ? -8.329 -7.968 -2.196 1.00 88.88 110 LEU A N 1
ATOM 818 C CA . LEU A 1 110 ? -8.145 -6.684 -1.537 1.00 88.88 110 LEU A CA 1
ATOM 819 C C . LEU A 1 110 ? -9.478 -6.049 -1.133 1.00 88.88 110 LEU A C 1
ATOM 821 O O . LEU A 1 110 ? -9.610 -5.549 -0.020 1.00 88.88 110 LEU A O 1
ATOM 825 N N . GLU A 1 111 ? -10.483 -6.111 -2.008 1.00 88.56 111 GLU A N 1
ATOM 826 C CA . GLU A 1 111 ? -11.812 -5.558 -1.737 1.00 88.56 111 GLU A CA 1
ATOM 827 C C . GLU A 1 111 ? -12.397 -6.150 -0.452 1.00 88.56 111 GLU A C 1
ATOM 829 O O . GLU A 1 111 ? -12.786 -5.429 0.467 1.00 88.56 111 GLU A O 1
ATOM 834 N N . ARG A 1 112 ? -12.389 -7.482 -0.344 1.00 89.81 112 ARG A N 1
ATOM 835 C CA . ARG A 1 112 ? -12.908 -8.179 0.832 1.00 89.81 112 ARG A CA 1
ATOM 836 C C . ARG A 1 112 ? -12.057 -7.905 2.072 1.00 89.81 112 ARG A C 1
ATOM 838 O O . ARG A 1 112 ? -12.613 -7.736 3.158 1.00 89.81 112 ARG A O 1
ATOM 845 N N . LEU A 1 113 ? -10.733 -7.843 1.925 1.00 90.38 113 LEU A N 1
ATOM 846 C CA . LEU A 1 113 ? -9.819 -7.505 3.016 1.00 90.38 113 LEU A CA 1
ATOM 847 C C . LEU A 1 113 ? -10.137 -6.122 3.601 1.00 90.38 113 LEU A C 1
ATOM 849 O O . LEU A 1 113 ? -10.267 -5.993 4.815 1.00 90.38 113 LEU A O 1
ATOM 853 N N . LEU A 1 114 ? -10.336 -5.108 2.761 1.00 87.19 114 LEU A N 1
ATOM 854 C CA . LEU A 1 114 ? -10.583 -3.739 3.213 1.00 87.19 114 LEU A CA 1
ATOM 855 C C . LEU A 1 114 ? -12.025 -3.524 3.689 1.00 87.19 114 LEU A C 1
ATOM 857 O O . LEU A 1 114 ? -12.256 -3.058 4.807 1.00 87.19 114 LEU A O 1
ATOM 861 N N . VAL A 1 115 ? -13.001 -3.875 2.852 1.00 86.62 115 VAL A N 1
ATOM 862 C CA . VAL A 1 115 ? -14.412 -3.509 3.055 1.00 86.62 115 VAL A CA 1
ATOM 863 C C . VAL A 1 115 ? -15.088 -4.413 4.078 1.00 86.62 115 VAL A C 1
ATOM 865 O O . VAL A 1 115 ? -15.930 -3.954 4.846 1.00 86.62 115 VAL A O 1
ATOM 868 N N . VAL A 1 116 ? -14.707 -5.690 4.134 1.00 91.50 116 VAL A N 1
ATOM 869 C CA . VAL A 1 116 ? -15.241 -6.618 5.133 1.00 91.50 116 VAL A CA 1
ATOM 870 C C . VAL A 1 116 ? -14.307 -6.635 6.334 1.00 91.50 116 VAL A C 1
ATOM 872 O O . VAL A 1 116 ? -14.645 -6.097 7.388 1.00 91.50 116 VAL A O 1
ATOM 875 N N . HIS A 1 117 ? -13.121 -7.221 6.200 1.00 93.50 117 HIS A N 1
ATOM 876 C CA . HIS A 1 117 ? -12.279 -7.493 7.367 1.00 93.50 117 HIS A CA 1
ATOM 877 C C . HIS A 1 117 ? -11.803 -6.208 8.059 1.00 93.50 117 HIS A C 1
ATOM 879 O O . HIS A 1 117 ? -11.966 -6.091 9.274 1.00 93.50 117 HIS A O 1
ATOM 885 N N . GLY A 1 118 ? -11.334 -5.214 7.303 1.00 89.50 118 GLY A N 1
ATOM 886 C CA . GLY A 1 118 ? -10.926 -3.911 7.831 1.00 89.50 118 GLY A CA 1
ATOM 887 C C . GLY A 1 118 ? -12.051 -3.200 8.589 1.00 89.50 118 GLY A C 1
ATOM 888 O O . GLY A 1 118 ? -11.859 -2.783 9.733 1.00 89.50 118 GLY A O 1
ATOM 889 N N . HIS A 1 119 ? -13.256 -3.139 8.012 1.00 87.44 119 HIS A N 1
ATOM 890 C CA . HIS A 1 119 ? -14.421 -2.532 8.666 1.00 87.44 119 HIS A CA 1
ATOM 891 C C . HIS A 1 119 ? -14.804 -3.240 9.976 1.00 87.44 119 HIS A C 1
ATOM 893 O O . HIS A 1 119 ? -15.022 -2.593 11.006 1.00 87.44 119 HIS A O 1
ATOM 899 N N . TRP A 1 120 ? -14.876 -4.576 9.960 1.00 91.88 120 TRP A N 1
ATOM 900 C CA . TRP A 1 120 ? -15.227 -5.360 11.145 1.00 91.88 120 TRP A CA 1
ATOM 901 C C . TRP A 1 120 ? -14.175 -5.231 12.251 1.00 91.88 120 TRP A C 1
ATOM 903 O O . TRP A 1 120 ? -14.547 -5.073 13.417 1.00 91.88 120 TRP A O 1
ATOM 913 N N . CYS A 1 121 ? -12.886 -5.265 11.905 1.00 92.50 121 CYS A N 1
ATOM 914 C CA . CYS A 1 121 ? -11.794 -5.070 12.857 1.00 92.50 121 CYS A CA 1
ATOM 915 C C . CYS A 1 121 ? -11.845 -3.677 13.488 1.00 92.50 121 CYS A C 1
ATOM 917 O O . CYS A 1 121 ? -11.827 -3.580 14.715 1.00 92.50 121 CYS A O 1
ATOM 919 N N . TYR A 1 122 ? -12.019 -2.625 12.681 1.00 89.12 122 TYR A N 1
ATOM 920 C CA . TYR A 1 122 ? -12.162 -1.256 13.177 1.00 89.12 122 TYR A CA 1
ATOM 921 C C . TYR A 1 122 ? -13.297 -1.152 14.205 1.00 89.12 122 TYR A C 1
ATOM 923 O O . TYR A 1 122 ? -13.072 -0.766 15.348 1.00 89.12 122 TYR A O 1
ATOM 931 N N . LYS A 1 123 ? -14.504 -1.616 13.854 1.00 91.06 123 LYS A N 1
ATOM 932 C CA . LYS A 1 123 ? -15.674 -1.550 14.745 1.00 91.06 123 LYS A CA 1
ATOM 933 C C . LYS A 1 123 ? -15.476 -2.321 16.054 1.00 91.06 123 LYS A C 1
ATOM 935 O O . LYS A 1 123 ? -15.974 -1.892 17.094 1.00 91.06 123 LYS A O 1
ATOM 940 N N . ARG A 1 124 ? -14.797 -3.472 16.015 1.00 94.00 124 ARG A N 1
ATOM 941 C CA . ARG A 1 124 ? -14.520 -4.285 17.212 1.00 9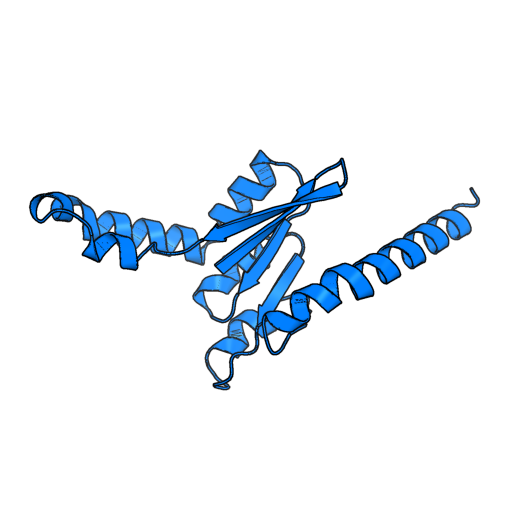4.00 124 ARG A CA 1
ATOM 942 C C . ARG A 1 124 ? -13.510 -3.603 18.127 1.00 94.00 124 ARG A C 1
ATOM 944 O O . ARG A 1 124 ? -13.778 -3.496 19.319 1.00 94.00 124 ARG A O 1
ATOM 951 N N . ILE A 1 125 ? -12.404 -3.109 17.572 1.00 91.75 125 ILE A N 1
ATOM 952 C CA . ILE A 1 125 ? -11.356 -2.429 18.342 1.00 91.75 125 ILE A CA 1
ATOM 953 C C . ILE A 1 125 ? -11.891 -1.124 18.937 1.00 91.75 125 ILE A C 1
ATOM 955 O O . ILE A 1 125 ? -11.691 -0.885 20.122 1.00 91.75 125 ILE A O 1
ATOM 959 N N . SER A 1 126 ? -12.649 -0.322 18.183 1.00 91.00 126 SER A N 1
ATOM 960 C CA . SER A 1 126 ? -13.250 0.910 18.716 1.00 91.00 126 SER A CA 1
ATOM 961 C C . SER A 1 126 ? -14.173 0.639 19.906 1.00 91.00 126 SER A C 1
ATOM 963 O O . SER A 1 126 ? -14.109 1.347 20.905 1.00 91.00 126 SER A O 1
ATOM 965 N N . LYS A 1 127 ? -15.003 -0.411 19.834 1.00 92.75 127 LYS A N 1
ATOM 966 C CA . LYS A 1 127 ? -15.864 -0.815 20.957 1.00 92.75 127 LYS A CA 1
ATOM 967 C C . LYS A 1 127 ? -15.062 -1.314 22.152 1.00 92.75 127 LYS A C 1
ATOM 969 O O . LYS A 1 127 ? -15.420 -1.002 23.281 1.00 92.75 127 LYS A O 1
ATOM 974 N N . LEU A 1 128 ? -14.006 -2.086 21.900 1.00 94.31 128 LEU A N 1
ATOM 975 C CA . LEU A 1 128 ? -13.119 -2.575 22.949 1.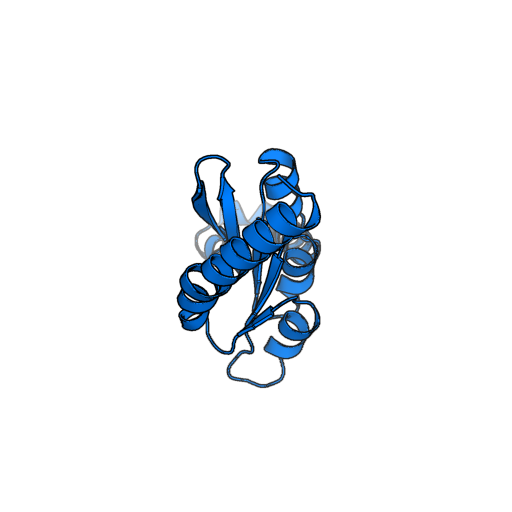00 94.31 128 LEU A CA 1
ATOM 976 C C . LEU A 1 128 ? -12.446 -1.414 23.684 1.00 94.31 128 LEU A C 1
ATOM 978 O O . LEU A 1 128 ? -12.429 -1.414 24.906 1.00 94.31 128 LEU A O 1
ATOM 982 N N . LEU A 1 129 ? -11.933 -0.423 22.950 1.00 93.12 129 LEU A N 1
ATOM 983 C CA . LEU A 1 129 ? -11.299 0.761 23.528 1.00 93.12 129 LEU A CA 1
ATOM 984 C C . LEU A 1 129 ? -12.291 1.608 24.327 1.00 93.12 129 LEU A C 1
ATOM 986 O O . LEU A 1 129 ? -11.968 2.011 25.439 1.00 93.12 129 LEU A O 1
ATOM 990 N N . LEU A 1 130 ? -13.501 1.830 23.800 1.00 92.19 130 LEU A N 1
ATOM 991 C CA . LEU A 1 130 ? -14.557 2.549 24.517 1.00 92.19 130 LEU A CA 1
ATOM 992 C C . LEU A 1 130 ? -14.879 1.858 25.851 1.00 92.19 130 LEU A C 1
ATOM 994 O O . LEU A 1 130 ? -14.865 2.490 26.903 1.00 92.19 130 LEU A O 1
ATOM 998 N N . TRP A 1 131 ? -15.057 0.535 25.804 1.00 92.88 131 TRP A N 1
ATOM 999 C CA . TRP A 1 131 ? -15.304 -0.276 26.991 1.00 92.88 131 TRP A CA 1
ATOM 1000 C C . TRP A 1 131 ? -14.128 -0.263 27.978 1.00 92.88 131 TRP A C 1
ATOM 1002 O O . TRP A 1 131 ? -14.343 -0.134 29.178 1.00 92.88 131 TRP A O 1
ATOM 1012 N N . ALA A 1 132 ? -12.889 -0.366 27.490 1.00 91.69 132 ALA A N 1
ATOM 1013 C CA . ALA A 1 132 ? -11.693 -0.420 28.330 1.00 91.69 132 ALA A CA 1
ATOM 1014 C C . ALA A 1 132 ? -11.393 0.909 29.042 1.00 91.69 132 ALA A C 1
ATOM 1016 O O . ALA A 1 132 ? -10.885 0.899 30.160 1.00 91.69 132 ALA A O 1
ATOM 1017 N N . ILE A 1 133 ? -11.693 2.043 28.400 1.00 92.69 133 ILE A N 1
ATOM 1018 C CA . ILE A 1 133 ? -11.464 3.387 28.955 1.00 92.69 133 ILE A CA 1
ATOM 1019 C C . ILE A 1 133 ? -12.654 3.840 29.828 1.00 92.69 133 ILE A C 1
ATOM 1021 O O . ILE A 1 133 ? -12.523 4.784 30.603 1.00 92.69 133 ILE A O 1
ATOM 1025 N N . GLY A 1 134 ? -13.788 3.133 29.770 1.00 77.19 134 GLY A N 1
ATOM 1026 C CA . GLY A 1 134 ? -14.947 3.377 30.633 1.00 77.19 134 GLY A CA 1
ATOM 1027 C C . GLY A 1 134 ? -15.802 4.579 30.221 1.00 77.19 134 GLY A C 1
ATOM 1028 O O . GLY A 1 134 ? -16.404 5.208 31.092 1.00 77.19 134 GLY A O 1
ATOM 1029 N N . LEU A 1 135 ? -15.834 4.905 28.923 1.00 61.16 135 LEU A N 1
ATOM 1030 C CA . LEU A 1 135 ? -16.739 5.902 28.331 1.00 61.16 135 LEU A CA 1
ATOM 1031 C C . LEU A 1 135 ? -18.059 5.273 27.863 1.00 61.16 135 LEU A C 1
ATOM 1033 O O . LEU A 1 135 ? -18.048 4.095 27.435 1.00 61.16 135 LEU A O 1
#

Mean predicted aligned error: 8.24 Å

Foldseek 3Di:
DWKWWADPVGDIDIGDDDCQPVVVVVDDPVRCPCVVVSNVVVLVCQQQLVVLQCCCVVRVTQMEFEDQANSNLNVQQSGPFHEFAPEPDNPGRPNSCVSGPYYDPDPVCVCCCCVPVVVVVVVVVVVVVCVVVVD

InterPro domains:
  IPR001757 P-type ATPase [TIGR01494] (59-133)
  IPR023214 HAD superfamily [G3DSA:3.40.50.1000] (7-114)
  IPR032630 P-type ATPase, C-terminal [PF16212] (97-131)
  IPR036412 HAD-like superfamily [SSF56784] (54-124)

Radius of gyration: 17.94 Å; Cα contacts (8 Å, |Δi|>4): 211; chains: 1; bounding box: 36×34×62 Å

Nearest PDB structures (foldseek):
  7dsh-assembly1_A  TM=9.248E-01  e=8.437E-05  Saccharomyces cerevisiae S288C
  8d3v-assembly1_A  TM=7.053E-01  e=8.159E-02  Homo sapiens
  7e21-assembly1_A  TM=7.427E-01  e=1.832E-01  Homo sapiens

Sequence (135 aa):
MSVIIKDDVGQILLFCKGADSIIFDRLADNGKKYLEETTKQLNEFGETGLVTRLVKEGTKKTTLAIGDGANDVGMIQEADIGIGISGVDGSHGMQAVMASDFSIAQFRFLERLLVVHGHWCYKRISKLLLWAIGL

pLDDT: mean 81.82, std 10.32, range [54.31, 95.44]

Solvent-accessible surface area (backbone atoms only — not comparable to full-atom values): 7143 Å² total; per-residue (Å²): 83,39,38,40,33,42,48,98,90,65,51,76,44,76,48,72,57,75,53,85,71,64,50,61,81,70,51,56,88,84,59,53,86,52,45,69,62,52,49,53,48,55,48,52,41,38,46,65,7,47,60,42,42,51,51,32,70,72,65,72,43,59,30,30,17,42,27,44,26,63,62,28,32,27,25,18,61,55,26,81,40,15,33,4,28,39,44,95,55,89,68,53,7,49,49,10,30,73,55,23,81,41,71,42,70,47,77,81,53,49,58,52,48,50,68,48,52,44,46,54,50,50,58,50,52,55,51,50,50,38,59,73,73,69,106

Organism: Zostera marina (NCBI:txid29655)